Protein AF-A0AAW7B2H6-F1 (afdb_monomer_lite)

Foldseek 3Di:
DPPVVVVVPDDDQDPVNVVVVVCVPDDPVVNVVVVVVCVVVPPPPVVPCPPPLQDDPDQCDDQQAGDPSLLVLVVVLCVVVVDDCLNVCVQLVHHSPDCQVVCSSPPRHRHDPSSSVSSSVVCNVSSND

Sequence (129 aa):
MEASYAAGLKKRRTPLHELKNAWSKASEVERRQFIEWAYREKLPITATVLPEHLALPGPVASNRCLADWAIERIRIIQQRRSLSHSDLMDELGFPRKDVSIRYAMHSGYQLRPRLIAALTKW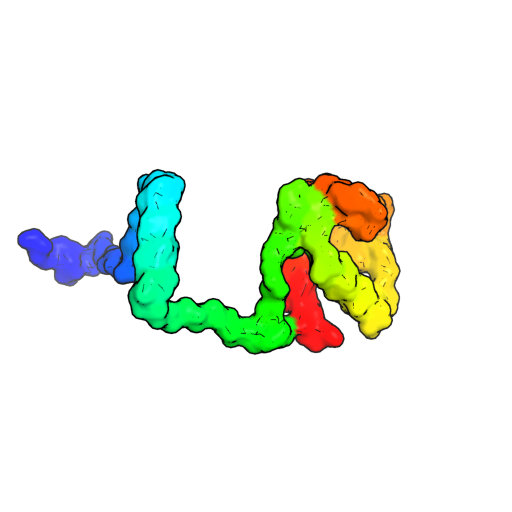LAENSGV

Organism: NCBI:txid1218315

Secondary structure (DSSP, 8-state):
--TTTTTS-SPPPPHHHHHHHHHHHS-HHHHHHHHHHHHHTT---------TTT--SS-SEETTEEPHHHHHHHHHHHHHTT--HHHHHHHTTS-TT--HHHHHHHH-----HHHHHHHHHHHHHTTT-

pLDDT: mean 73.23, std 13.8, range [38.16, 89.56]

Structure (mmCIF, N/CA/C/O backbone):
data_AF-A0AAW7B2H6-F1
#
_entry.id   AF-A0AAW7B2H6-F1
#
loop_
_atom_site.group_PDB
_atom_site.id
_atom_site.type_symbol
_atom_site.label_atom_id
_atom_site.label_alt_id
_atom_site.label_comp_id
_atom_site.label_asym_id
_atom_site.label_entity_id
_atom_site.label_seq_id
_atom_site.pdbx_PDB_ins_code
_atom_site.Cartn_x
_atom_site.Cartn_y
_atom_site.Cartn_z
_atom_site.occupancy
_atom_site.B_iso_or_equiv
_atom_site.auth_seq_id
_atom_site.auth_comp_id
_atom_site.auth_asym_id
_atom_site.auth_atom_id
_atom_site.pdbx_PDB_model_num
ATOM 1 N N . MET A 1 1 ? -36.772 11.615 -26.095 1.00 48.47 1 MET A N 1
ATOM 2 C CA . MET A 1 1 ? -35.759 10.573 -25.800 1.00 48.47 1 MET A CA 1
ATOM 3 C C . MET A 1 1 ? -36.100 9.882 -24.468 1.00 48.47 1 MET A C 1
ATOM 5 O O . MET A 1 1 ? -35.236 9.723 -23.619 1.00 48.47 1 MET A O 1
ATOM 9 N N . GLU A 1 2 ? -37.370 9.495 -24.264 1.00 45.56 2 GLU A N 1
ATOM 10 C CA . GLU A 1 2 ? -37.886 9.119 -22.928 1.00 45.56 2 GLU A CA 1
ATOM 11 C C . GLU A 1 2 ? -38.417 7.675 -22.829 1.00 45.56 2 GLU A C 1
ATOM 13 O O . GLU A 1 2 ? -38.493 7.123 -21.736 1.00 45.56 2 GLU A O 1
ATOM 18 N N . ALA A 1 3 ? -38.687 6.996 -23.950 1.00 53.09 3 ALA A N 1
ATOM 19 C CA . ALA A 1 3 ? -39.296 5.659 -23.939 1.00 53.09 3 ALA A CA 1
ATOM 20 C C . ALA A 1 3 ? -38.347 4.520 -23.498 1.00 53.09 3 ALA A C 1
ATOM 22 O O . ALA A 1 3 ? -38.793 3.477 -23.033 1.00 53.09 3 ALA A O 1
ATOM 23 N N . SER A 1 4 ? -37.025 4.702 -23.597 1.00 51.53 4 SER A N 1
ATOM 24 C CA . SER A 1 4 ? -36.040 3.638 -23.332 1.00 51.53 4 SER A CA 1
ATOM 25 C C . SER A 1 4 ? -35.626 3.483 -21.862 1.00 51.53 4 SER A C 1
ATOM 27 O O . SER A 1 4 ? -34.932 2.523 -21.532 1.00 51.53 4 SER A O 1
ATOM 29 N N . TYR A 1 5 ? -36.028 4.403 -20.978 1.00 48.53 5 TYR A N 1
ATOM 30 C CA . TYR A 1 5 ? -35.743 4.311 -19.537 1.00 48.53 5 TYR A CA 1
ATOM 31 C C . TYR A 1 5 ? -36.863 3.623 -18.749 1.00 48.53 5 TYR A C 1
ATOM 33 O O . TYR A 1 5 ? -36.573 2.972 -17.749 1.00 48.53 5 TYR A O 1
ATOM 41 N N . ALA A 1 6 ? -38.113 3.707 -19.216 1.00 48.94 6 ALA A N 1
ATOM 42 C CA . ALA A 1 6 ? -39.261 3.072 -18.565 1.00 48.94 6 ALA A CA 1
ATOM 43 C C . ALA A 1 6 ? -39.259 1.533 -18.691 1.00 48.94 6 ALA A C 1
ATOM 45 O O . ALA A 1 6 ? -39.859 0.850 -17.871 1.00 48.94 6 ALA A O 1
ATOM 46 N N . ALA A 1 7 ? -38.540 0.979 -19.675 1.00 58.00 7 ALA A N 1
ATOM 47 C CA . ALA A 1 7 ? -38.494 -0.460 -19.953 1.00 58.00 7 ALA A CA 1
ATOM 48 C C . ALA A 1 7 ? -37.395 -1.238 -19.189 1.00 58.00 7 ALA A C 1
ATOM 50 O O . ALA A 1 7 ? -37.185 -2.415 -19.462 1.00 58.00 7 ALA A O 1
ATOM 51 N N . GLY A 1 8 ? -36.630 -0.604 -18.287 1.00 53.47 8 GLY A N 1
ATOM 52 C CA . GLY A 1 8 ? -35.602 -1.287 -17.475 1.00 53.47 8 GLY A CA 1
ATOM 53 C C . GLY A 1 8 ? -34.375 -1.823 -18.237 1.00 53.47 8 GLY A C 1
ATOM 54 O O . GLY A 1 8 ? -33.487 -2.420 -17.635 1.00 53.47 8 GLY A O 1
ATOM 55 N N . LEU A 1 9 ? -34.273 -1.576 -19.547 1.00 57.53 9 LEU A N 1
ATOM 56 C CA . LEU A 1 9 ? -33.242 -2.152 -20.425 1.00 57.53 9 LEU A CA 1
ATOM 57 C C . LEU A 1 9 ? -31.842 -1.526 -20.273 1.00 57.53 9 LEU A C 1
ATOM 59 O O . LEU A 1 9 ? -30.878 -2.036 -20.842 1.00 57.53 9 LEU A O 1
ATOM 63 N N . LYS A 1 10 ? -31.695 -0.420 -19.531 1.00 53.00 10 LYS A N 1
ATOM 64 C CA . LYS A 1 10 ? -30.399 0.244 -19.302 1.00 53.00 10 LYS A CA 1
ATOM 65 C C . LYS A 1 10 ? -30.303 0.770 -17.871 1.00 53.00 10 LYS A C 1
ATOM 67 O O . LYS A 1 10 ? -31.104 1.609 -17.462 1.00 53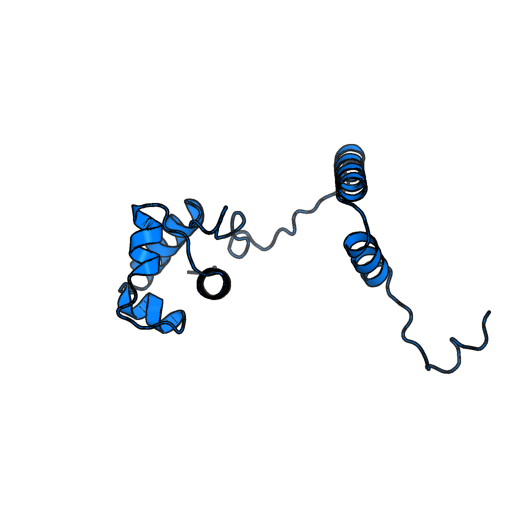.00 10 LYS A O 1
ATOM 72 N N . LYS A 1 11 ? -29.283 0.334 -17.119 1.00 60.47 11 LYS A N 1
ATOM 73 C CA . LYS A 1 11 ? -28.922 0.970 -15.839 1.00 60.47 11 LYS A CA 1
ATOM 74 C C . LYS A 1 11 ? -28.523 2.419 -16.117 1.00 60.47 11 LYS A C 1
ATOM 76 O O . LYS A 1 11 ? -27.590 2.657 -16.886 1.00 60.47 11 LYS A O 1
ATOM 81 N N . ARG A 1 12 ? -29.219 3.381 -15.498 1.00 63.56 12 ARG A N 1
ATOM 82 C CA . ARG A 1 12 ? -28.808 4.791 -15.529 1.00 63.56 12 ARG A CA 1
ATOM 83 C C . ARG A 1 12 ? -27.388 4.877 -14.977 1.00 63.56 12 ARG A C 1
ATOM 85 O O . ARG A 1 12 ? -27.122 4.399 -13.873 1.00 63.56 12 ARG A O 1
ATOM 92 N N . ARG A 1 13 ? -26.469 5.432 -15.766 1.00 71.50 13 ARG A N 1
ATOM 93 C CA . ARG A 1 13 ? -25.100 5.649 -15.306 1.00 71.50 13 ARG A CA 1
ATOM 94 C C . ARG A 1 13 ? -25.147 6.654 -14.168 1.00 71.50 13 ARG A C 1
ATOM 96 O O . ARG A 1 13 ? -25.794 7.692 -14.269 1.00 71.50 13 ARG A O 1
ATOM 103 N N . THR A 1 14 ? -24.519 6.293 -13.059 1.00 84.25 14 THR A N 1
ATOM 104 C CA . THR A 1 14 ? -24.446 7.180 -11.904 1.00 84.25 14 THR A CA 1
ATOM 105 C C . THR A 1 14 ? -23.481 8.329 -12.210 1.00 84.25 14 THR A C 1
ATOM 107 O O . THR A 1 14 ? -22.549 8.139 -12.997 1.00 84.25 14 THR A O 1
ATOM 110 N N . PRO A 1 15 ? -23.627 9.497 -11.562 1.00 78.06 15 PRO A N 1
ATOM 111 C CA . PRO A 1 15 ? -22.668 10.594 -11.707 1.00 78.06 15 PRO A CA 1
ATOM 112 C C . PRO A 1 15 ? -21.217 10.162 -11.439 1.00 78.06 15 PRO A C 1
ATOM 114 O O . PRO A 1 15 ? -20.302 10.557 -12.153 1.00 78.06 15 PRO A O 1
ATOM 117 N N . LEU A 1 16 ? -21.008 9.256 -10.475 1.00 73.00 16 LEU A N 1
ATOM 118 C CA . LEU A 1 16 ? -19.697 8.667 -10.192 1.00 73.00 16 LEU A CA 1
ATOM 119 C C . LEU A 1 16 ? -19.156 7.827 -11.358 1.00 73.00 16 LEU A C 1
ATOM 121 O O . LEU A 1 16 ? -17.958 7.845 -11.634 1.00 73.00 16 LEU A O 1
ATOM 125 N N . HIS A 1 17 ? -20.020 7.062 -12.028 1.00 80.06 17 HIS A N 1
ATOM 126 C CA . HIS A 1 17 ? -19.624 6.293 -13.204 1.00 80.06 17 HIS A CA 1
ATOM 127 C C . HIS A 1 17 ? -19.186 7.225 -14.338 1.00 80.06 17 HIS A C 1
ATOM 129 O O . HIS A 1 17 ? -18.166 6.970 -14.974 1.00 80.06 17 HIS A O 1
ATOM 135 N N . GLU A 1 18 ? -19.919 8.316 -14.559 1.00 88.00 18 GLU A N 1
ATOM 136 C CA . GLU A 1 18 ? -19.556 9.305 -15.573 1.00 88.00 18 GLU A CA 1
ATOM 137 C C . GLU A 1 18 ? -18.251 10.025 -15.233 1.00 88.00 18 GLU A C 1
ATOM 139 O O . GLU A 1 18 ? -17.400 10.155 -16.108 1.00 88.00 18 GLU A O 1
ATOM 144 N N . LEU A 1 19 ? -18.019 10.382 -13.965 1.00 82.69 19 LEU A N 1
ATOM 145 C CA . LEU A 1 19 ? -16.753 10.984 -13.540 1.00 82.69 19 LEU A CA 1
ATOM 146 C C . LEU A 1 19 ? -15.565 10.040 -13.780 1.00 82.69 19 LEU A C 1
ATOM 148 O O . LEU A 1 19 ? -14.551 10.456 -14.332 1.00 82.69 19 LEU A O 1
ATOM 152 N N . LYS A 1 20 ? -15.696 8.751 -13.433 1.00 82.25 20 LYS A N 1
ATOM 153 C CA . LYS A 1 20 ? -14.651 7.739 -13.686 1.00 82.25 20 LYS A CA 1
ATOM 154 C C . LYS A 1 20 ? -14.373 7.568 -15.181 1.00 82.25 20 LYS A C 1
ATOM 156 O O . LYS A 1 20 ? -13.217 7.498 -15.596 1.00 82.25 20 LYS A O 1
ATOM 161 N N . ASN A 1 21 ? -15.429 7.515 -15.987 1.00 84.38 21 ASN A N 1
ATOM 162 C CA . ASN A 1 21 ? -15.336 7.395 -17.437 1.00 84.38 21 ASN A CA 1
ATOM 163 C C . ASN A 1 21 ? -14.677 8.639 -18.062 1.00 84.38 21 ASN A C 1
ATOM 165 O O . ASN A 1 21 ? -13.724 8.500 -18.827 1.00 84.38 21 ASN A O 1
ATOM 169 N N . ALA A 1 22 ? -15.113 9.843 -17.687 1.00 89.56 22 ALA A N 1
ATOM 170 C CA . ALA A 1 22 ? -14.530 11.104 -18.141 1.00 89.56 22 ALA A CA 1
ATOM 171 C C . ALA A 1 22 ? -13.056 11.226 -17.730 1.00 89.56 22 ALA A C 1
ATOM 173 O O . ALA A 1 22 ? -12.209 11.516 -18.570 1.00 89.56 22 ALA A O 1
ATOM 174 N N . TRP A 1 23 ? -12.724 10.886 -16.481 1.00 88.94 23 TRP A N 1
ATOM 175 C CA . TRP A 1 23 ? -11.346 10.876 -15.991 1.00 88.94 23 TRP A CA 1
ATOM 176 C C . TRP A 1 23 ? -10.450 9.944 -16.806 1.00 88.94 23 TRP A C 1
ATOM 178 O O . TRP A 1 23 ? -9.340 10.319 -17.182 1.00 88.94 23 TRP A O 1
ATOM 188 N N . SER A 1 24 ? -10.934 8.739 -17.131 1.00 85.81 24 SER A N 1
ATOM 189 C CA . SER A 1 24 ? -10.174 7.769 -17.930 1.00 85.81 24 SER A CA 1
ATOM 190 C C . SER A 1 24 ? -9.875 8.260 -19.350 1.00 85.81 24 SER A C 1
ATOM 192 O O . SER A 1 24 ? -8.817 7.939 -19.884 1.00 85.81 24 SER A O 1
ATOM 194 N N . LYS A 1 25 ? -10.767 9.079 -19.922 1.00 86.94 25 LYS A N 1
ATOM 195 C CA . LYS A 1 25 ? -10.649 9.631 -21.278 1.00 86.94 25 LYS A CA 1
ATOM 196 C C . LYS A 1 25 ? -9.888 10.953 -21.345 1.00 86.94 25 LYS A C 1
ATOM 198 O O . LYS A 1 25 ? -9.387 11.287 -22.411 1.00 86.94 25 LYS A O 1
ATOM 203 N N . ALA A 1 26 ? -9.814 11.685 -20.238 1.00 89.25 26 ALA A N 1
ATOM 204 C CA . ALA A 1 26 ? -9.109 12.956 -20.163 1.00 89.25 26 ALA A CA 1
ATOM 205 C C . ALA A 1 26 ? -7.598 12.783 -20.381 1.00 89.25 26 ALA A C 1
ATOM 207 O O . ALA A 1 26 ? -6.979 11.840 -19.870 1.00 89.25 26 ALA A O 1
ATOM 208 N N . SER A 1 27 ? -7.010 13.730 -21.105 1.00 83.50 27 SER A N 1
ATOM 209 C CA . SER A 1 27 ? -5.568 13.890 -21.265 1.00 83.50 27 SER A CA 1
ATOM 210 C C . SER A 1 27 ? -4.896 14.296 -19.950 1.00 83.50 27 SER A C 1
ATOM 212 O O . SER A 1 27 ? -5.534 14.712 -18.980 1.00 83.50 27 SER A O 1
ATOM 214 N N . GLU A 1 28 ? -3.569 14.192 -19.903 1.00 70.12 28 GLU A N 1
ATOM 215 C CA . GLU A 1 28 ? -2.800 14.583 -18.720 1.00 70.12 28 GLU A CA 1
ATOM 216 C C . GLU A 1 28 ? -2.972 16.071 -18.372 1.00 70.12 28 GLU A C 1
ATOM 218 O O . GLU A 1 28 ? -3.080 16.418 -17.197 1.00 70.12 28 GLU A O 1
ATOM 223 N N . VAL A 1 29 ? -3.067 16.938 -19.384 1.00 81.19 29 VAL A N 1
ATOM 224 C CA . VAL A 1 29 ? -3.284 18.381 -19.205 1.00 81.19 29 VAL A CA 1
ATOM 225 C C . VAL A 1 29 ? -4.648 18.650 -18.568 1.00 81.19 29 VAL A C 1
ATOM 227 O O . VAL A 1 29 ? -4.725 19.361 -17.569 1.00 81.19 29 VAL A O 1
ATOM 230 N N . GLU A 1 30 ? -5.708 18.023 -19.078 1.00 78.25 30 GLU A N 1
ATOM 231 C CA . GLU A 1 30 ? -7.074 18.189 -18.558 1.00 78.25 30 GLU A CA 1
ATOM 232 C C . GLU A 1 30 ? -7.209 17.665 -17.121 1.00 78.25 30 GLU A C 1
ATOM 234 O O . GLU A 1 30 ? -7.858 18.287 -16.280 1.00 78.25 30 GLU A O 1
ATOM 239 N N . ARG A 1 31 ? -6.541 16.549 -16.797 1.00 85.50 31 ARG A N 1
ATOM 240 C CA . ARG A 1 31 ? -6.501 16.026 -15.422 1.00 85.50 31 ARG A CA 1
ATOM 241 C C . ARG A 1 31 ? -5.806 16.992 -14.465 1.00 85.50 31 ARG A C 1
ATOM 243 O O . ARG A 1 31 ? -6.302 17.197 -13.359 1.00 85.50 31 ARG A O 1
ATOM 250 N N . ARG A 1 32 ? -4.684 17.598 -14.873 1.00 75.56 32 ARG A N 1
ATOM 251 C CA . ARG A 1 32 ? -3.967 18.593 -14.053 1.00 75.56 32 ARG A CA 1
ATOM 252 C C . ARG A 1 32 ? -4.816 19.840 -13.816 1.00 75.56 32 ARG A C 1
ATOM 254 O O . ARG A 1 32 ? -4.925 20.272 -12.675 1.00 75.56 32 ARG A O 1
ATOM 261 N N . GLN A 1 33 ? -5.468 20.354 -14.857 1.00 81.31 33 GLN A N 1
ATOM 262 C CA . GLN A 1 33 ? -6.377 21.499 -14.746 1.00 81.31 33 GLN A CA 1
ATOM 263 C C . GLN A 1 33 ? -7.540 21.217 -13.787 1.00 81.31 33 GLN A C 1
ATOM 265 O O . GLN A 1 33 ? -7.892 22.068 -12.972 1.00 81.31 33 GLN A O 1
ATOM 270 N N . PHE A 1 34 ? -8.109 20.009 -13.835 1.00 84.50 34 PHE A N 1
ATOM 271 C CA . PHE A 1 34 ? -9.170 19.604 -12.914 1.00 84.50 34 PHE A CA 1
ATOM 272 C C . PHE A 1 34 ? -8.690 19.550 -11.456 1.00 84.50 34 PHE A C 1
ATOM 274 O O . PHE A 1 34 ? -9.391 20.010 -10.556 1.00 84.50 34 PHE A O 1
ATOM 281 N N . ILE A 1 35 ? -7.488 19.014 -11.214 1.00 83.88 35 ILE A N 1
ATOM 282 C CA . ILE A 1 35 ? -6.885 18.962 -9.874 1.00 83.88 35 ILE A CA 1
ATOM 283 C C . ILE A 1 35 ? -6.611 20.377 -9.349 1.00 83.88 35 ILE A C 1
ATOM 285 O O . ILE A 1 35 ? -6.959 20.683 -8.211 1.00 83.88 35 ILE A O 1
ATOM 289 N N . GLU A 1 36 ? -6.026 21.249 -10.170 1.00 77.44 36 GLU A N 1
ATOM 290 C CA . GLU A 1 36 ? -5.738 22.640 -9.806 1.00 77.44 36 GLU A CA 1
ATOM 291 C C . GLU A 1 36 ? -7.016 23.410 -9.449 1.00 77.44 36 GLU A C 1
ATOM 293 O O . GLU A 1 36 ? -7.075 24.081 -8.415 1.00 77.44 36 GLU A O 1
ATOM 298 N N . TRP A 1 37 ? -8.070 23.251 -10.254 1.00 89.31 37 TRP A N 1
ATOM 299 C CA . TRP A 1 37 ? -9.392 23.789 -9.947 1.00 89.31 37 TRP A CA 1
ATOM 300 C C . TRP A 1 37 ? -9.919 23.267 -8.603 1.00 89.31 37 TRP A C 1
ATOM 302 O O . TRP A 1 37 ? -10.322 24.067 -7.763 1.00 89.31 37 TRP A O 1
ATOM 312 N N . ALA A 1 38 ? -9.853 21.955 -8.353 1.00 82.75 38 ALA A N 1
ATOM 313 C CA . ALA A 1 38 ? -10.343 21.356 -7.110 1.00 82.75 38 ALA A CA 1
ATOM 314 C C . ALA A 1 38 ? -9.626 21.899 -5.858 1.00 82.75 38 ALA A C 1
ATOM 316 O O . ALA A 1 38 ? -10.275 22.146 -4.838 1.00 82.75 38 ALA A O 1
ATOM 317 N N . TYR A 1 39 ? -8.309 22.128 -5.941 1.00 73.06 39 TYR A N 1
ATOM 318 C CA . TYR A 1 39 ? -7.537 22.772 -4.872 1.00 73.06 39 TYR A CA 1
ATOM 319 C C . TYR A 1 39 ? -7.932 24.237 -4.671 1.00 73.06 39 TYR A C 1
ATOM 321 O O . TYR A 1 39 ? -8.078 24.684 -3.531 1.00 73.06 39 TYR A O 1
ATOM 329 N N . ARG A 1 40 ? -8.129 24.986 -5.763 1.00 79.00 40 ARG A N 1
ATOM 330 C CA . ARG A 1 40 ? -8.526 26.400 -5.710 1.00 79.00 40 ARG A CA 1
ATOM 331 C C . ARG A 1 40 ? -9.907 26.591 -5.094 1.00 79.00 40 ARG A C 1
ATOM 333 O O . ARG A 1 40 ? -10.079 27.479 -4.265 1.00 79.00 40 ARG A O 1
ATOM 340 N N . GLU A 1 41 ? -10.862 25.740 -5.455 1.00 79.75 41 GLU A N 1
ATOM 341 C CA . GLU A 1 41 ? -12.226 25.773 -4.914 1.00 79.75 41 GLU A CA 1
ATOM 342 C C . GLU A 1 41 ? -12.300 25.327 -3.450 1.00 79.75 41 GLU A C 1
ATOM 344 O O . GLU A 1 41 ? -13.383 25.319 -2.867 1.00 79.75 41 GLU A O 1
ATOM 349 N N . LYS A 1 42 ? -11.161 24.940 -2.846 1.00 71.62 42 LYS A N 1
ATOM 350 C CA . LYS A 1 42 ? -11.090 24.359 -1.501 1.00 71.62 42 LYS A CA 1
ATOM 351 C C . LYS A 1 42 ? -12.187 23.323 -1.313 1.00 71.62 42 LYS A C 1
ATOM 353 O O . LYS A 1 42 ? -12.823 23.278 -0.255 1.00 71.62 42 LYS A O 1
ATOM 358 N N . LEU A 1 43 ? -12.428 22.511 -2.354 1.00 68.06 43 LEU A N 1
ATOM 359 C CA . LEU A 1 43 ? -13.317 21.378 -2.195 1.00 68.06 43 LEU A CA 1
ATOM 360 C C . LEU A 1 43 ? -12.811 20.643 -0.961 1.00 68.06 43 LEU A C 1
ATOM 362 O O . LEU A 1 43 ? -11.589 20.501 -0.822 1.00 68.06 43 LEU A O 1
ATOM 366 N N . PRO A 1 44 ? -13.698 20.230 -0.043 1.00 54.50 44 PRO A N 1
ATOM 367 C CA . PRO A 1 44 ? -13.302 19.315 0.996 1.00 54.50 44 PRO A CA 1
ATOM 368 C C . PRO A 1 44 ? -12.894 18.041 0.264 1.00 54.50 44 PRO A C 1
ATOM 370 O O . PRO A 1 44 ? -13.681 17.122 0.051 1.00 54.50 44 PRO A O 1
ATOM 373 N N . ILE A 1 45 ? -11.628 17.991 -0.143 1.00 52.97 45 ILE A N 1
ATOM 374 C CA . ILE A 1 45 ? -10.878 16.772 -0.277 1.00 52.97 45 ILE A CA 1
ATOM 375 C C . ILE A 1 45 ? -10.790 16.338 1.175 1.00 52.97 45 ILE A C 1
ATOM 377 O O . ILE A 1 45 ? -9.799 16.556 1.868 1.00 52.97 45 ILE A O 1
ATOM 381 N N . THR A 1 46 ? -11.884 15.763 1.672 1.00 47.72 46 THR A N 1
ATOM 382 C CA . THR A 1 46 ? -11.795 14.739 2.682 1.00 47.72 46 THR A CA 1
ATOM 383 C C . THR A 1 46 ? -10.955 13.689 1.979 1.00 47.72 46 THR A C 1
ATOM 385 O O . THR A 1 46 ? -11.479 12.806 1.304 1.00 47.72 46 THR A O 1
ATOM 388 N N . ALA A 1 47 ? -9.625 13.862 2.028 1.00 45.84 47 ALA A N 1
ATOM 389 C CA . ALA A 1 47 ? -8.697 12.759 1.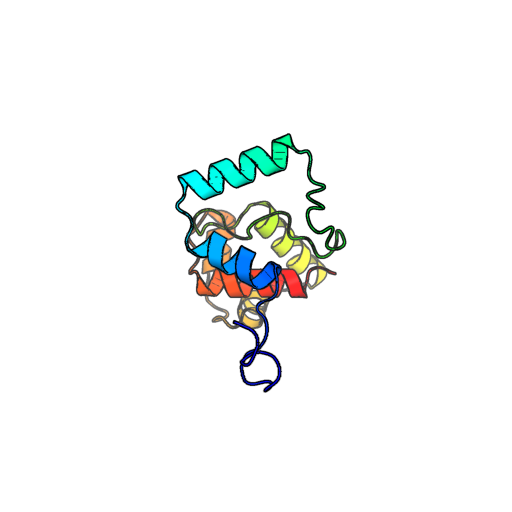961 1.00 45.84 47 ALA A CA 1
ATOM 390 C C . ALA A 1 47 ? -9.375 11.748 2.848 1.00 45.84 47 ALA A C 1
ATOM 392 O O . ALA A 1 47 ? -9.618 12.076 4.010 1.00 45.84 47 ALA A O 1
ATOM 393 N N . THR A 1 48 ? -9.898 10.685 2.232 1.00 42.38 48 THR A N 1
ATOM 394 C CA . THR A 1 48 ? -10.733 9.708 2.911 1.00 42.38 48 THR A CA 1
ATOM 395 C C . THR A 1 48 ? -10.002 9.449 4.204 1.00 42.38 48 THR A C 1
ATOM 397 O O . THR A 1 48 ? -8.889 8.921 4.154 1.00 42.38 48 THR A O 1
ATOM 400 N N . VAL A 1 49 ? -10.540 9.939 5.325 1.00 43.22 49 VAL A N 1
ATOM 401 C CA . VAL A 1 49 ? -9.982 9.639 6.633 1.00 43.22 49 VAL A CA 1
ATOM 402 C C . VAL A 1 49 ? -10.444 8.213 6.832 1.00 43.22 49 VAL A C 1
ATOM 404 O O . VAL A 1 49 ? -11.421 7.916 7.509 1.00 43.22 49 VAL A O 1
ATOM 407 N N . LEU A 1 50 ? -9.798 7.322 6.080 1.00 38.16 50 LEU A N 1
ATOM 408 C CA . LEU A 1 50 ? -9.640 5.961 6.478 1.00 38.16 50 LEU A CA 1
ATOM 409 C C . LEU A 1 50 ? -9.041 6.113 7.874 1.00 38.16 50 LEU A C 1
ATOM 411 O O . LEU A 1 50 ? -8.101 6.904 8.026 1.00 38.16 50 LEU A O 1
ATOM 415 N N . PRO A 1 51 ? -9.640 5.477 8.885 1.00 38.38 51 PRO A N 1
ATOM 416 C CA . PRO A 1 51 ? -9.149 5.565 10.249 1.00 38.38 51 PRO A CA 1
ATOM 417 C C . PRO A 1 51 ? -7.617 5.499 10.256 1.00 38.38 51 PRO A C 1
ATOM 419 O O . PRO A 1 51 ? -7.069 4.738 9.465 1.00 38.38 51 PRO A O 1
ATOM 422 N N . GLU A 1 52 ? -6.913 6.281 11.080 1.00 44.62 52 GLU A N 1
ATOM 423 C CA . GLU A 1 52 ? -5.431 6.366 11.066 1.00 44.62 52 GLU A CA 1
ATOM 424 C C . GLU A 1 52 ? -4.725 4.994 11.065 1.00 44.62 52 GLU A C 1
ATOM 426 O O . GLU A 1 52 ? -3.604 4.864 10.585 1.00 44.62 52 GLU A O 1
ATOM 431 N N . HIS A 1 53 ? -5.407 3.948 11.535 1.00 44.69 53 HIS A N 1
ATOM 432 C CA . HIS A 1 53 ? -4.960 2.556 11.518 1.00 44.69 53 HIS A CA 1
ATOM 433 C C . HIS A 1 53 ? -5.184 1.797 10.192 1.00 44.69 53 HIS A C 1
ATOM 435 O O . HIS A 1 53 ? -4.891 0.611 10.123 1.00 44.69 53 HIS A O 1
ATOM 441 N N . LEU A 1 54 ? -5.740 2.416 9.153 1.00 41.62 54 LEU A N 1
ATOM 442 C CA . LEU A 1 54 ? -6.043 1.824 7.841 1.00 41.62 54 LEU A CA 1
ATOM 443 C C . LEU A 1 54 ? -5.422 2.625 6.689 1.00 41.62 54 LEU A C 1
ATOM 445 O O . LEU A 1 54 ? -5.188 2.068 5.615 1.00 41.62 54 LEU A O 1
ATOM 449 N N . ALA A 1 55 ? -5.156 3.921 6.879 1.00 48.03 55 ALA A N 1
ATOM 450 C CA . ALA A 1 55 ? -4.547 4.760 5.854 1.00 48.03 55 ALA A CA 1
ATOM 451 C C . ALA A 1 55 ? -3.049 4.445 5.728 1.00 48.03 55 ALA A C 1
ATOM 453 O O . ALA A 1 55 ? -2.234 4.872 6.542 1.00 48.03 55 ALA A O 1
ATOM 454 N N . LEU A 1 56 ? -2.670 3.707 4.681 1.00 56.88 56 LEU A N 1
ATOM 455 C CA . LEU A 1 56 ? -1.270 3.646 4.271 1.00 56.88 56 LEU A CA 1
ATOM 456 C C . LEU A 1 56 ? -0.796 5.090 3.960 1.00 56.88 56 LEU A C 1
ATOM 458 O O . LEU A 1 56 ? -1.475 5.770 3.188 1.00 56.88 56 LEU A O 1
ATOM 462 N N . PRO A 1 57 ? 0.341 5.562 4.516 1.00 53.66 57 PRO A N 1
ATOM 463 C CA . PRO A 1 57 ? 0.878 6.925 4.359 1.00 53.66 57 PRO A CA 1
ATOM 464 C C . PRO A 1 57 ? 1.080 7.411 2.915 1.00 53.66 57 PRO A C 1
ATOM 466 O O . PRO A 1 57 ? 1.374 8.581 2.685 1.00 53.66 57 PRO A O 1
ATOM 469 N N . GLY A 1 58 ? 0.977 6.516 1.935 1.00 61.22 58 GLY A N 1
ATOM 470 C CA . GLY A 1 58 ? 1.166 6.793 0.522 1.00 61.22 58 GLY A CA 1
ATOM 471 C C . GLY A 1 58 ? 1.261 5.495 -0.283 1.00 61.22 58 GLY A C 1
ATOM 472 O O . GLY A 1 58 ? 0.901 4.425 0.215 1.00 61.22 58 GLY A O 1
ATOM 473 N N . PRO A 1 59 ? 1.746 5.541 -1.533 1.00 62.66 59 PRO A N 1
ATOM 474 C CA . PRO A 1 59 ? 2.049 4.330 -2.287 1.00 62.66 59 PRO A CA 1
ATOM 475 C C . PRO A 1 59 ? 3.143 3.507 -1.581 1.00 62.66 59 PRO A C 1
ATOM 477 O O . PRO A 1 59 ? 4.164 4.045 -1.155 1.00 62.66 59 PRO A O 1
ATOM 480 N N . VAL A 1 60 ? 2.928 2.189 -1.467 1.00 63.53 60 VAL A N 1
ATOM 481 C CA . VAL A 1 60 ? 3.863 1.225 -0.833 1.00 63.53 60 VAL A CA 1
ATOM 482 C C . VAL A 1 60 ? 5.200 1.165 -1.568 1.00 63.53 60 VAL A C 1
ATOM 484 O O . VAL A 1 60 ? 6.236 0.884 -0.970 1.00 63.53 60 VAL A O 1
ATOM 487 N N . ALA A 1 61 ? 5.182 1.451 -2.867 1.00 69.88 61 ALA A N 1
ATOM 488 C CA . ALA A 1 61 ? 6.376 1.543 -3.679 1.00 69.88 61 ALA A CA 1
ATOM 489 C C . ALA A 1 61 ? 6.348 2.799 -4.553 1.00 69.88 61 ALA A C 1
ATOM 491 O O . ALA A 1 61 ? 5.362 3.058 -5.246 1.00 69.88 61 ALA A O 1
ATOM 492 N N . SER A 1 62 ? 7.468 3.514 -4.576 1.00 61.78 62 SER A N 1
ATOM 493 C CA . SER A 1 62 ? 7.745 4.621 -5.492 1.00 61.78 62 SER A CA 1
ATOM 494 C C . SER A 1 62 ? 8.794 4.148 -6.496 1.00 61.78 62 SER A C 1
ATOM 496 O O . SER A 1 62 ? 9.831 3.623 -6.105 1.00 61.78 62 SER A O 1
ATOM 498 N N . ASN A 1 63 ? 8.528 4.260 -7.802 1.00 59.84 63 ASN A N 1
ATOM 499 C CA . ASN A 1 63 ? 9.421 3.752 -8.862 1.00 59.84 63 ASN A CA 1
ATOM 500 C C . ASN A 1 63 ? 9.824 2.268 -8.711 1.00 59.84 63 ASN A C 1
ATOM 502 O O . ASN A 1 63 ? 10.942 1.880 -9.040 1.00 59.84 63 ASN A O 1
ATOM 506 N N . ARG A 1 64 ? 8.893 1.419 -8.245 1.00 64.25 64 ARG A N 1
ATOM 507 C CA . ARG A 1 64 ? 9.101 -0.015 -7.934 1.00 64.25 64 ARG A CA 1
ATOM 508 C C . ARG A 1 64 ? 10.039 -0.290 -6.755 1.00 64.25 64 ARG A C 1
ATOM 510 O O . ARG A 1 64 ? 10.222 -1.451 -6.407 1.00 64.25 64 ARG A O 1
ATOM 517 N N . CYS A 1 65 ? 10.581 0.734 -6.118 1.00 71.94 65 CYS A N 1
ATOM 518 C CA . CYS A 1 65 ? 11.340 0.620 -4.883 1.00 71.94 65 CYS A CA 1
ATOM 519 C C . CYS A 1 65 ? 10.380 0.764 -3.702 1.00 71.94 65 CYS A C 1
ATOM 521 O O . CYS A 1 65 ? 9.429 1.543 -3.768 1.00 71.94 65 CYS A O 1
ATOM 523 N N . LEU A 1 66 ? 10.610 0.002 -2.635 1.00 74.12 66 LEU A N 1
ATOM 524 C CA . LEU A 1 66 ? 9.844 0.133 -1.398 1.00 74.12 66 LEU A CA 1
ATOM 525 C C . LEU A 1 66 ? 9.978 1.557 -0.846 1.00 74.12 66 LEU A C 1
ATOM 527 O O . LEU A 1 66 ? 11.080 2.093 -0.795 1.00 74.12 66 LEU A O 1
ATOM 531 N N . ALA A 1 67 ? 8.860 2.164 -0.453 1.00 74.81 67 ALA A N 1
ATOM 532 C CA . ALA A 1 67 ? 8.883 3.447 0.235 1.00 74.81 67 ALA A CA 1
ATOM 533 C C . ALA A 1 67 ? 9.396 3.270 1.675 1.00 74.81 67 ALA A C 1
ATOM 535 O O . ALA A 1 67 ? 9.094 2.262 2.318 1.00 74.81 67 ALA A O 1
ATOM 536 N N . ASP A 1 68 ? 10.107 4.265 2.209 1.00 71.81 68 ASP A N 1
ATOM 537 C CA . ASP A 1 68 ? 10.725 4.180 3.542 1.00 71.81 68 ASP A CA 1
ATOM 538 C C . ASP A 1 68 ? 9.702 3.915 4.657 1.00 71.81 68 ASP A C 1
ATOM 540 O O . ASP A 1 68 ? 9.935 3.098 5.548 1.00 71.81 68 ASP A O 1
ATOM 544 N N . TRP A 1 69 ? 8.511 4.519 4.560 1.00 72.81 69 TRP A N 1
ATOM 545 C CA . TRP A 1 69 ? 7.420 4.270 5.507 1.00 72.81 69 TRP A CA 1
ATOM 546 C C . TRP A 1 69 ? 6.952 2.804 5.479 1.00 72.81 69 TRP A C 1
ATOM 548 O O . TRP A 1 69 ? 6.599 2.241 6.516 1.00 72.81 69 TRP A O 1
ATOM 558 N N . ALA A 1 70 ? 6.959 2.167 4.302 1.00 77.31 70 ALA A N 1
ATOM 559 C CA . ALA A 1 70 ? 6.532 0.782 4.139 1.00 77.31 70 ALA A CA 1
ATOM 560 C C . ALA A 1 70 ? 7.586 -0.177 4.700 1.00 77.31 70 ALA A C 1
ATOM 562 O O . ALA A 1 70 ? 7.225 -1.163 5.338 1.00 77.31 70 ALA A O 1
ATOM 563 N N . ILE A 1 71 ? 8.876 0.139 4.535 1.00 81.38 71 ILE A N 1
ATOM 564 C CA . ILE A 1 71 ? 9.984 -0.602 5.157 1.00 81.38 71 ILE A CA 1
ATOM 565 C C . ILE A 1 71 ? 9.832 -0.593 6.680 1.00 81.38 71 ILE A C 1
ATOM 567 O O . ILE A 1 71 ? 9.909 -1.648 7.312 1.00 81.38 71 ILE A O 1
ATOM 571 N N . GLU A 1 72 ? 9.571 0.576 7.263 1.00 80.31 72 GLU A N 1
ATOM 572 C CA . GLU A 1 72 ? 9.409 0.706 8.710 1.00 80.31 72 GLU A CA 1
ATOM 573 C C . GLU A 1 72 ? 8.162 -0.032 9.212 1.00 80.31 72 GLU A C 1
ATOM 575 O O . GLU A 1 72 ? 8.220 -0.771 10.196 1.00 80.31 72 GLU A O 1
ATOM 580 N N . ARG A 1 73 ? 7.041 0.057 8.483 1.00 80.88 73 ARG A N 1
ATOM 581 C CA . ARG A 1 73 ? 5.818 -0.676 8.842 1.00 80.88 73 ARG A CA 1
ATOM 582 C C . ARG A 1 73 ? 6.019 -2.191 8.791 1.00 80.88 73 ARG A C 1
ATOM 584 O O . ARG A 1 73 ? 5.569 -2.886 9.700 1.00 80.88 73 ARG A O 1
ATOM 591 N N . ILE A 1 74 ? 6.727 -2.698 7.779 1.00 83.88 74 ILE A N 1
ATOM 592 C CA . ILE A 1 74 ? 7.086 -4.120 7.679 1.00 83.88 74 ILE A CA 1
ATOM 593 C C . ILE A 1 74 ? 7.921 -4.542 8.891 1.00 83.88 74 ILE A C 1
ATOM 595 O O . ILE A 1 74 ? 7.603 -5.556 9.508 1.00 83.88 74 ILE A O 1
ATOM 599 N N . ARG A 1 75 ? 8.929 -3.751 9.287 1.00 83.88 75 ARG A N 1
ATOM 600 C CA . ARG A 1 75 ? 9.755 -4.043 10.472 1.00 83.88 75 ARG A CA 1
ATOM 601 C C . ARG A 1 75 ? 8.930 -4.105 11.752 1.00 83.88 75 ARG A C 1
ATOM 603 O O . ARG A 1 75 ? 9.097 -5.045 12.524 1.00 83.88 75 ARG A O 1
ATOM 610 N N . ILE A 1 76 ? 8.019 -3.154 11.956 1.00 83.44 76 ILE A N 1
ATOM 611 C CA . ILE A 1 76 ? 7.134 -3.128 13.130 1.00 83.44 76 ILE A CA 1
ATOM 612 C C . ILE A 1 76 ? 6.262 -4.385 13.178 1.00 83.44 76 ILE A C 1
ATOM 614 O O . ILE A 1 76 ? 6.182 -5.030 14.220 1.00 83.44 76 ILE A O 1
ATOM 618 N N . ILE A 1 77 ? 5.635 -4.764 12.061 1.00 83.56 77 ILE A N 1
ATOM 619 C CA . ILE A 1 77 ? 4.782 -5.960 12.009 1.00 83.56 77 ILE A CA 1
ATOM 620 C C . ILE A 1 77 ? 5.621 -7.226 12.230 1.00 83.56 77 ILE A C 1
ATOM 622 O O . ILE A 1 77 ? 5.211 -8.097 12.997 1.00 83.56 77 ILE A O 1
ATOM 626 N N . GLN A 1 78 ? 6.815 -7.313 11.631 1.00 85.50 78 GLN A N 1
ATOM 627 C CA . GLN A 1 78 ? 7.738 -8.427 11.854 1.00 85.50 78 GLN A CA 1
ATOM 628 C C . GLN A 1 78 ? 8.145 -8.553 13.324 1.00 85.50 78 GLN A C 1
ATOM 630 O O . GLN A 1 78 ? 8.127 -9.658 13.857 1.00 85.50 78 GLN A O 1
ATOM 635 N N . GLN A 1 79 ? 8.449 -7.442 13.999 1.00 85.31 79 GLN A N 1
ATOM 636 C CA . GLN A 1 79 ? 8.779 -7.442 15.426 1.00 85.31 79 GLN A CA 1
ATOM 637 C C . GLN A 1 79 ? 7.572 -7.810 16.298 1.00 85.31 79 GLN A C 1
ATOM 639 O O . GLN A 1 79 ? 7.687 -8.683 17.155 1.00 85.31 79 GLN A O 1
ATOM 644 N N . ARG A 1 80 ? 6.400 -7.205 16.060 1.00 83.38 80 ARG A N 1
ATOM 645 C CA . ARG A 1 80 ? 5.179 -7.464 16.846 1.00 83.38 80 ARG A CA 1
ATOM 646 C C . ARG A 1 80 ? 4.699 -8.906 16.726 1.00 83.38 80 ARG A C 1
ATOM 648 O O . ARG A 1 80 ? 4.244 -9.480 17.709 1.00 83.38 80 ARG A O 1
ATOM 655 N N . ARG A 1 81 ? 4.812 -9.496 15.535 1.00 82.81 81 ARG A N 1
ATOM 656 C CA . ARG A 1 81 ? 4.363 -10.868 15.253 1.00 82.81 81 ARG A CA 1
ATOM 657 C C . ARG A 1 81 ? 5.492 -11.901 15.305 1.00 82.81 81 ARG A C 1
ATOM 659 O O . ARG A 1 81 ? 5.236 -13.068 15.035 1.00 82.81 81 ARG A O 1
ATOM 666 N N . SER A 1 82 ? 6.722 -11.494 15.641 1.00 85.44 82 SER A N 1
ATOM 667 C CA . SER A 1 82 ? 7.925 -12.343 15.582 1.00 85.44 82 SER A CA 1
ATOM 668 C C . SER A 1 82 ? 8.072 -13.091 14.243 1.00 85.44 82 SER A C 1
ATOM 670 O O . SER A 1 82 ? 8.506 -14.240 14.209 1.00 85.44 82 SER A O 1
ATOM 672 N N . LEU A 1 83 ? 7.689 -12.448 13.133 1.00 85.19 83 LEU A N 1
ATOM 673 C CA . LEU A 1 83 ? 7.737 -13.048 11.798 1.00 85.19 83 LEU A CA 1
ATOM 674 C C . LEU A 1 83 ? 9.162 -13.020 11.258 1.00 85.19 83 LEU A C 1
ATOM 676 O O . LEU A 1 83 ? 9.773 -11.953 11.125 1.00 85.19 83 LEU A O 1
ATOM 680 N N . SER A 1 84 ? 9.667 -14.184 10.857 1.00 86.06 84 SER A N 1
ATOM 681 C CA . SER A 1 84 ? 10.903 -14.239 10.089 1.00 86.06 84 SER A CA 1
ATOM 682 C C . SER A 1 84 ? 10.668 -13.750 8.654 1.00 86.06 84 SER A C 1
ATOM 684 O O . SER A 1 84 ? 9.542 -13.674 8.160 1.00 86.06 84 SER A O 1
ATOM 686 N N . HIS A 1 85 ? 11.751 -13.434 7.938 1.00 84.38 85 HIS A N 1
ATOM 687 C CA . HIS A 1 85 ? 11.677 -13.116 6.504 1.00 84.38 85 HIS A CA 1
ATOM 688 C C . HIS A 1 85 ? 10.988 -14.230 5.703 1.00 84.38 85 HIS A C 1
ATOM 690 O O . HIS A 1 85 ? 10.211 -13.952 4.795 1.00 84.38 85 HIS A O 1
ATOM 696 N N . SER A 1 86 ? 11.266 -15.487 6.053 1.00 84.25 86 SER A N 1
ATOM 697 C CA . SER A 1 86 ? 10.679 -16.656 5.399 1.00 84.25 86 SER A CA 1
ATOM 698 C C . SER A 1 86 ? 9.165 -16.703 5.586 1.00 84.25 86 SER A C 1
ATOM 700 O O . SER A 1 86 ? 8.459 -16.979 4.622 1.00 84.25 86 SER A O 1
ATOM 702 N N . ASP A 1 87 ? 8.682 -16.391 6.791 1.00 85.88 87 ASP A N 1
ATOM 703 C CA . ASP A 1 87 ? 7.251 -16.396 7.119 1.00 85.88 87 ASP A CA 1
ATOM 704 C C . ASP A 1 87 ? 6.525 -15.244 6.426 1.00 85.88 87 ASP A C 1
ATOM 706 O O . ASP A 1 87 ? 5.448 -15.432 5.873 1.00 85.88 87 ASP A O 1
ATOM 710 N N . LEU A 1 88 ? 7.155 -14.067 6.356 1.00 86.38 88 LEU A N 1
ATOM 711 C CA . LEU A 1 88 ? 6.623 -12.936 5.597 1.00 86.38 88 LEU A CA 1
ATOM 712 C C . LEU A 1 88 ? 6.481 -13.273 4.104 1.00 86.38 88 LEU A C 1
ATOM 714 O O . LEU A 1 88 ? 5.461 -12.961 3.497 1.00 86.38 88 LEU A O 1
ATOM 718 N N . MET A 1 89 ? 7.471 -13.938 3.503 1.00 87.38 89 MET A N 1
ATOM 719 C CA . MET A 1 89 ? 7.361 -14.374 2.105 1.00 87.38 89 MET A CA 1
ATOM 720 C C . MET A 1 89 ? 6.265 -15.431 1.914 1.00 87.38 89 MET A C 1
ATOM 722 O O . MET A 1 89 ? 5.565 -15.383 0.903 1.00 87.38 89 MET A O 1
ATOM 726 N N . ASP A 1 90 ? 6.084 -16.329 2.887 1.00 88.38 90 ASP A N 1
ATOM 727 C CA . ASP A 1 90 ? 5.015 -17.335 2.899 1.00 88.38 90 ASP A CA 1
ATOM 728 C C . ASP A 1 90 ? 3.626 -16.677 2.947 1.00 88.38 90 ASP A C 1
ATOM 730 O O . ASP A 1 90 ? 2.770 -16.988 2.120 1.00 88.38 90 ASP A O 1
ATOM 734 N N . GLU A 1 91 ? 3.430 -15.693 3.835 1.00 86.56 91 GLU A N 1
ATOM 735 C CA . GLU A 1 91 ? 2.179 -14.925 3.952 1.00 86.56 91 GLU A CA 1
ATOM 736 C C . GLU A 1 91 ? 1.870 -14.114 2.684 1.00 86.56 91 GLU A C 1
ATOM 738 O O . GLU A 1 91 ? 0.710 -13.945 2.308 1.00 86.56 91 GLU A O 1
ATOM 743 N N . LEU A 1 92 ? 2.901 -13.650 1.975 1.00 84.00 92 LEU A N 1
ATOM 744 C CA . LEU A 1 92 ? 2.749 -12.961 0.692 1.00 84.00 92 LEU A CA 1
ATOM 745 C C . LEU A 1 92 ? 2.475 -13.918 -0.482 1.00 84.00 92 LEU A C 1
ATOM 747 O O . LEU A 1 92 ? 2.186 -13.455 -1.590 1.00 84.00 92 LEU A O 1
ATOM 751 N N . GLY A 1 93 ? 2.571 -15.235 -0.271 1.00 85.38 93 GLY A N 1
ATOM 752 C CA . GLY A 1 93 ? 2.400 -16.257 -1.306 1.00 85.38 93 GLY A CA 1
ATOM 753 C C . GLY A 1 93 ? 3.600 -16.389 -2.250 1.00 85.38 93 GLY A C 1
ATOM 754 O O . GLY A 1 93 ? 3.434 -16.761 -3.415 1.00 85.38 93 GLY A O 1
ATOM 755 N N . PHE A 1 94 ? 4.803 -16.055 -1.776 1.00 87.25 94 PHE A N 1
ATOM 756 C CA . PHE A 1 94 ? 6.061 -16.163 -2.516 1.00 87.25 94 PHE A CA 1
ATOM 757 C C . PHE A 1 94 ? 6.991 -17.219 -1.895 1.00 87.25 94 PHE A C 1
ATOM 759 O O . PHE A 1 94 ? 6.832 -17.602 -0.738 1.00 87.25 94 PHE A O 1
ATOM 766 N N . PRO A 1 95 ? 7.997 -17.714 -2.642 1.00 85.12 95 PRO A N 1
ATOM 767 C CA . PRO A 1 95 ? 8.938 -18.691 -2.106 1.00 85.12 95 PRO A CA 1
ATOM 768 C C . PRO A 1 95 ? 9.684 -18.151 -0.878 1.00 85.12 95 PRO A C 1
ATOM 770 O O . PRO A 1 95 ? 10.298 -17.090 -0.942 1.00 85.12 95 PRO A O 1
ATOM 773 N N . ARG A 1 96 ? 9.736 -18.929 0.210 1.00 86.38 96 ARG A N 1
ATOM 774 C CA . ARG A 1 96 ? 10.417 -18.565 1.475 1.00 86.38 96 ARG A CA 1
ATOM 775 C C . ARG A 1 96 ? 11.888 -18.150 1.318 1.00 86.38 96 ARG A C 1
ATOM 777 O O . ARG A 1 96 ? 12.418 -17.398 2.128 1.00 86.38 96 ARG A O 1
ATOM 784 N N . LYS A 1 97 ? 12.557 -18.652 0.274 1.00 81.38 97 LYS A N 1
ATOM 785 C CA . LYS A 1 97 ? 13.965 -18.356 -0.051 1.00 81.38 97 LYS A CA 1
ATOM 786 C C . LYS A 1 97 ? 14.149 -17.085 -0.889 1.00 81.38 97 LYS A C 1
ATOM 788 O O . LYS A 1 97 ? 15.283 -16.727 -1.194 1.00 81.38 97 LYS A O 1
ATOM 793 N N . ASP A 1 98 ? 13.069 -16.436 -1.311 1.00 82.12 98 ASP A N 1
ATOM 794 C CA . ASP A 1 98 ? 13.145 -15.238 -2.138 1.00 82.12 98 ASP A CA 1
ATOM 795 C C . ASP A 1 98 ? 13.614 -14.046 -1.290 1.00 82.12 98 ASP A C 1
ATOM 797 O O . ASP A 1 98 ? 13.016 -13.672 -0.283 1.00 82.12 98 ASP A O 1
ATOM 801 N N . VAL A 1 99 ? 14.736 -13.465 -1.702 1.00 82.69 99 VAL A N 1
ATOM 802 C CA . VAL A 1 99 ? 15.450 -12.384 -1.015 1.00 82.69 99 VAL A CA 1
ATOM 803 C C . VAL A 1 99 ? 15.074 -10.993 -1.539 1.00 82.69 99 VAL A C 1
ATOM 805 O O . VAL A 1 99 ? 15.639 -10.001 -1.083 1.00 82.69 99 VAL A O 1
ATOM 808 N N . SER A 1 100 ? 14.104 -10.887 -2.455 1.00 81.62 100 SER A N 1
ATOM 809 C CA . SER A 1 100 ? 13.714 -9.628 -3.110 1.00 81.62 100 SER A CA 1
ATOM 810 C C . SER A 1 100 ? 13.320 -8.539 -2.112 1.00 81.62 100 SER A C 1
ATOM 812 O O . SER A 1 100 ? 13.749 -7.398 -2.256 1.00 81.62 100 SER A O 1
ATOM 814 N N . ILE A 1 101 ? 12.553 -8.880 -1.068 1.00 80.81 101 ILE A N 1
ATOM 815 C CA . ILE A 1 101 ? 12.161 -7.910 -0.031 1.00 80.81 101 ILE A CA 1
ATOM 816 C C . ILE A 1 101 ? 13.369 -7.469 0.795 1.00 80.81 101 ILE A C 1
ATOM 818 O O . ILE A 1 101 ? 13.535 -6.280 1.042 1.00 80.81 101 ILE A O 1
ATOM 822 N N . ARG A 1 102 ? 14.268 -8.396 1.142 1.00 82.88 102 ARG A N 1
ATOM 823 C CA . ARG A 1 102 ? 15.490 -8.084 1.894 1.00 82.88 102 ARG A CA 1
ATOM 824 C C . ARG A 1 102 ? 16.370 -7.096 1.128 1.00 82.88 102 ARG A C 1
ATOM 826 O O . ARG A 1 102 ? 16.835 -6.117 1.702 1.00 82.88 102 ARG A O 1
ATOM 833 N N . TYR A 1 103 ? 16.549 -7.314 -0.175 1.00 81.31 103 TYR A N 1
ATOM 834 C CA . TYR A 1 103 ? 17.279 -6.382 -1.034 1.00 81.31 103 TYR A CA 1
ATOM 835 C C . TYR A 1 103 ? 16.545 -5.054 -1.225 1.00 81.31 103 TYR A C 1
ATOM 837 O O . TYR A 1 103 ? 17.181 -4.002 -1.250 1.00 81.31 103 TYR A O 1
ATOM 845 N N . ALA A 1 104 ? 15.217 -5.069 -1.318 1.00 81.00 104 ALA A N 1
ATOM 846 C CA . ALA A 1 104 ? 14.436 -3.844 -1.441 1.00 81.00 104 ALA A CA 1
ATOM 847 C C . ALA A 1 104 ? 14.491 -2.980 -0.174 1.00 81.00 104 ALA A C 1
ATOM 849 O O . ALA A 1 104 ? 14.525 -1.761 -0.291 1.00 81.00 104 ALA A O 1
ATOM 850 N N . MET A 1 105 ? 14.594 -3.596 1.007 1.00 79.06 105 MET A N 1
ATOM 851 C CA . MET A 1 105 ? 14.754 -2.892 2.283 1.00 79.06 105 MET A CA 1
ATOM 852 C C . MET A 1 105 ? 16.162 -2.318 2.501 1.00 79.06 105 MET A C 1
ATOM 854 O O . MET A 1 105 ? 16.301 -1.342 3.230 1.00 79.06 105 MET A O 1
ATOM 858 N N . HIS A 1 106 ? 17.206 -2.926 1.925 1.00 77.25 106 HIS A N 1
ATOM 859 C CA . HIS A 1 106 ? 18.596 -2.504 2.151 1.00 77.25 106 HIS A CA 1
ATOM 860 C C . HIS A 1 106 ? 19.198 -1.659 1.029 1.00 77.25 106 HIS A C 1
ATOM 862 O O . HIS A 1 106 ? 20.090 -0.858 1.291 1.00 77.25 106 HIS A O 1
ATOM 868 N N . SER A 1 107 ? 18.768 -1.854 -0.215 1.00 65.69 107 SER A N 1
ATOM 869 C CA . SER A 1 107 ? 19.466 -1.304 -1.385 1.00 65.69 107 SER A CA 1
ATOM 870 C C . SER A 1 107 ? 18.528 -0.668 -2.409 1.00 65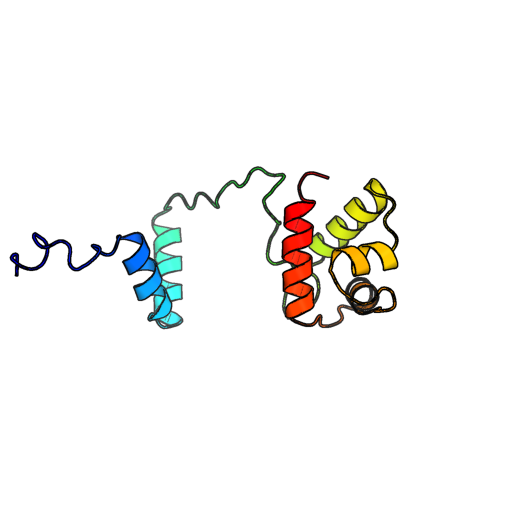.69 107 SER A C 1
ATOM 872 O O . SER A 1 107 ? 18.945 -0.429 -3.538 1.00 65.69 107 SER A O 1
ATOM 874 N N . GLY A 1 108 ? 17.258 -0.423 -2.058 1.00 65.44 108 GLY A N 1
ATOM 875 C CA . GLY A 1 108 ? 16.293 0.175 -2.985 1.00 65.44 108 GLY A CA 1
ATOM 876 C C . GLY A 1 108 ? 16.061 -0.683 -4.235 1.00 65.44 108 GLY A C 1
ATOM 877 O O . GLY A 1 108 ? 15.894 -0.161 -5.333 1.00 65.44 108 GLY A O 1
ATOM 878 N N . TYR A 1 109 ? 16.089 -2.010 -4.091 1.00 74.06 109 TYR A N 1
ATOM 879 C CA . TYR A 1 109 ? 15.860 -2.944 -5.193 1.00 74.06 109 TYR A CA 1
ATOM 880 C C . TYR A 1 109 ? 14.459 -2.783 -5.803 1.00 74.06 109 TYR A C 1
ATOM 882 O O . TYR A 1 109 ? 13.465 -2.636 -5.086 1.00 74.06 109 TYR A O 1
ATOM 890 N N . GLN A 1 110 ? 14.371 -2.852 -7.135 1.00 75.88 110 GLN A N 1
ATOM 891 C CA . GLN A 1 110 ? 13.099 -2.771 -7.849 1.00 75.88 110 GLN A CA 1
ATOM 892 C C . GLN A 1 110 ? 12.303 -4.068 -7.681 1.00 75.88 110 GLN A C 1
ATOM 894 O O . GLN A 1 110 ? 12.641 -5.119 -8.227 1.00 75.88 110 GLN A O 1
ATOM 899 N N . LEU A 1 111 ? 11.200 -3.986 -6.948 1.00 78.06 111 LEU A N 1
ATOM 900 C CA . LEU A 1 111 ? 10.286 -5.093 -6.743 1.00 78.06 111 LEU A CA 1
ATOM 901 C C . LEU A 1 111 ? 9.424 -5.343 -7.981 1.00 78.06 111 LEU A C 1
ATOM 903 O O . LEU A 1 111 ? 9.016 -4.437 -8.715 1.00 78.06 111 LEU A O 1
ATOM 907 N N . ARG A 1 112 ? 9.085 -6.616 -8.190 1.00 80.19 112 ARG A N 1
ATOM 908 C CA . ARG A 1 112 ? 8.135 -7.014 -9.232 1.00 80.19 112 ARG A CA 1
ATOM 909 C C . ARG A 1 112 ? 6.745 -6.445 -8.903 1.00 80.19 112 ARG A C 1
ATOM 911 O O . ARG A 1 112 ? 6.331 -6.531 -7.747 1.00 80.19 112 ARG A O 1
ATOM 918 N N . PRO A 1 113 ? 5.962 -5.975 -9.894 1.00 73.00 113 PRO A N 1
ATOM 919 C CA . PRO A 1 113 ? 4.625 -5.416 -9.655 1.00 73.00 113 PRO A CA 1
ATOM 920 C C . PRO A 1 113 ? 3.687 -6.352 -8.880 1.00 73.00 113 PRO A C 1
ATOM 922 O O . PRO A 1 113 ? 2.923 -5.910 -8.028 1.00 73.00 113 PRO A O 1
ATOM 925 N N . ARG A 1 114 ? 3.793 -7.666 -9.121 1.00 78.75 114 ARG A N 1
ATOM 926 C CA . ARG A 1 114 ? 3.023 -8.690 -8.400 1.00 78.75 114 ARG A CA 1
ATOM 927 C C . ARG A 1 114 ? 3.351 -8.731 -6.903 1.00 78.75 114 ARG A C 1
ATOM 929 O O . ARG A 1 114 ? 2.448 -8.907 -6.094 1.00 78.75 114 ARG A O 1
ATOM 936 N N . LEU A 1 115 ? 4.622 -8.552 -6.546 1.00 80.62 115 LEU A N 1
ATOM 937 C CA . LEU A 1 115 ? 5.086 -8.536 -5.159 1.00 80.62 115 LEU A CA 1
ATOM 938 C C . LEU A 1 115 ? 4.662 -7.243 -4.454 1.00 80.62 115 LEU A C 1
ATOM 940 O O . LEU A 1 115 ? 4.213 -7.295 -3.318 1.00 80.62 115 LEU A O 1
ATOM 944 N N . ILE A 1 116 ? 4.694 -6.104 -5.155 1.00 77.69 116 ILE A N 1
ATOM 945 C CA . ILE A 1 116 ? 4.182 -4.822 -4.640 1.00 77.69 116 ILE A CA 1
ATOM 946 C C . ILE A 1 116 ? 2.678 -4.911 -4.339 1.00 77.69 116 ILE A C 1
ATOM 948 O O . ILE A 1 116 ? 2.231 -4.453 -3.289 1.00 77.69 116 ILE A O 1
ATOM 952 N N . ALA A 1 117 ? 1.893 -5.521 -5.233 1.00 77.25 117 ALA A N 1
ATOM 953 C CA . ALA A 1 117 ? 0.457 -5.704 -5.029 1.00 77.25 117 ALA A CA 1
ATOM 954 C C . ALA A 1 117 ? 0.153 -6.621 -3.833 1.00 77.25 117 ALA A C 1
ATOM 956 O O . ALA A 1 117 ? -0.683 -6.278 -2.997 1.00 77.25 117 ALA A O 1
ATOM 957 N N . ALA A 1 118 ? 0.865 -7.749 -3.717 1.00 81.19 118 ALA A N 1
ATOM 958 C CA . ALA A 1 118 ? 0.743 -8.646 -2.568 1.00 81.19 118 ALA A CA 1
ATOM 959 C C . ALA A 1 118 ? 1.119 -7.942 -1.258 1.00 81.19 118 ALA A C 1
ATOM 961 O O . ALA A 1 118 ? 0.388 -8.035 -0.279 1.00 81.19 118 ALA A O 1
ATOM 962 N N . LEU A 1 119 ? 2.203 -7.164 -1.267 1.00 83.50 119 LEU A N 1
ATOM 963 C CA . LEU A 1 119 ? 2.676 -6.426 -0.100 1.00 83.50 119 LEU A CA 1
ATOM 964 C C . LEU A 1 119 ? 1.718 -5.309 0.316 1.00 83.50 119 LEU A C 1
ATOM 966 O O . LEU A 1 119 ? 1.508 -5.085 1.500 1.00 83.50 119 LEU A O 1
ATOM 970 N N . THR A 1 120 ? 1.088 -4.645 -0.653 1.00 80.31 120 THR A N 1
ATOM 971 C CA . THR A 1 120 ? 0.061 -3.630 -0.388 1.00 80.31 120 THR A CA 1
ATOM 972 C C . THR A 1 120 ? -1.165 -4.252 0.265 1.00 80.31 120 THR A C 1
ATOM 974 O O . THR A 1 120 ? -1.676 -3.716 1.245 1.00 80.31 120 THR A O 1
ATOM 977 N N . LYS A 1 121 ? -1.613 -5.406 -0.244 1.00 80.81 121 LYS A N 1
ATOM 978 C CA . LYS A 1 121 ? -2.713 -6.161 0.356 1.00 80.81 121 LYS A CA 1
ATOM 979 C C . LYS A 1 121 ? -2.363 -6.612 1.779 1.00 80.81 121 LYS A C 1
ATOM 981 O O . LYS A 1 121 ? -3.135 -6.360 2.694 1.00 80.81 121 LYS A O 1
ATOM 986 N N . TRP A 1 122 ? -1.181 -7.190 1.971 1.00 85.81 122 TRP A N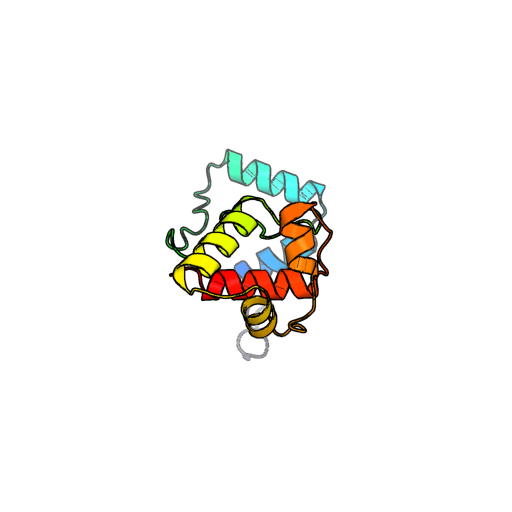 1
ATOM 987 C CA . TRP A 1 122 ? -0.718 -7.662 3.274 1.00 85.81 122 TRP A CA 1
ATOM 988 C C . TRP A 1 122 ? -0.583 -6.532 4.303 1.00 85.81 122 TRP A C 1
ATOM 990 O O . TRP A 1 122 ? -1.005 -6.687 5.446 1.00 85.81 122 TRP A O 1
ATOM 1000 N N . LEU A 1 123 ? -0.060 -5.367 3.903 1.00 83.44 123 LEU A N 1
ATOM 1001 C CA . LEU A 1 123 ? 0.022 -4.189 4.773 1.00 83.44 123 LEU A CA 1
ATOM 1002 C C . LEU A 1 123 ? -1.361 -3.647 5.157 1.00 83.44 123 LEU A C 1
ATOM 1004 O O . LEU A 1 123 ? -1.532 -3.180 6.280 1.00 83.44 123 LEU A O 1
ATOM 1008 N N . ALA A 1 124 ? -2.340 -3.722 4.253 1.00 76.25 124 ALA A N 1
ATOM 1009 C CA . ALA A 1 124 ? -3.721 -3.359 4.556 1.00 76.25 124 ALA A CA 1
ATOM 1010 C C . ALA A 1 124 ? -4.388 -4.365 5.514 1.00 76.25 124 ALA A C 1
ATOM 1012 O O . ALA A 1 124 ? -5.129 -3.962 6.401 1.00 76.25 124 ALA A O 1
ATOM 1013 N N . GLU A 1 125 ? 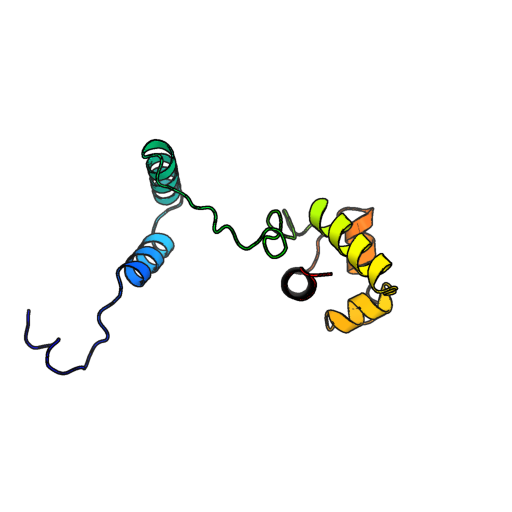-4.099 -5.661 5.380 1.00 80.00 125 GLU A N 1
ATOM 1014 C CA . GLU A 1 125 ? -4.613 -6.708 6.279 1.00 80.00 125 GLU A CA 1
ATOM 1015 C C . GLU A 1 125 ? -3.983 -6.640 7.680 1.00 80.00 125 GLU A C 1
ATOM 1017 O O . GLU A 1 125 ? -4.642 -6.930 8.675 1.00 80.00 125 GLU A O 1
ATOM 1022 N N . ASN A 1 126 ? -2.724 -6.205 7.771 1.00 78.31 126 ASN A N 1
ATOM 1023 C CA . ASN A 1 126 ? -1.984 -6.059 9.028 1.00 78.31 126 ASN A CA 1
ATOM 1024 C C . ASN A 1 126 ? -1.995 -4.618 9.562 1.00 78.31 126 ASN A C 1
ATOM 1026 O O . ASN A 1 126 ? -1.173 -4.248 10.402 1.00 78.31 126 ASN A O 1
ATOM 1030 N N . SER A 1 127 ? -2.910 -3.776 9.083 1.00 68.12 127 SER A N 1
ATOM 1031 C CA . SER A 1 127 ? -2.918 -2.356 9.427 1.00 68.12 127 SER A CA 1
ATOM 1032 C C . SER A 1 127 ? -3.259 -2.107 10.906 1.00 68.12 127 SER A C 1
ATOM 1034 O O . SER A 1 127 ? -2.780 -1.130 11.477 1.00 68.12 127 SER A O 1
ATOM 1036 N N . GLY A 1 128 ? -4.005 -3.020 11.540 1.00 62.44 128 GLY A N 1
ATOM 1037 C CA . GLY A 1 128 ? -4.366 -2.984 12.963 1.00 62.44 128 GLY A CA 1
ATOM 1038 C C . GLY A 1 128 ? -3.344 -3.604 13.923 1.00 62.44 128 GLY A C 1
ATOM 1039 O O . GLY A 1 128 ? -3.614 -3.653 15.121 1.00 62.44 128 GLY A O 1
ATOM 1040 N N . VAL A 1 129 ? -2.204 -4.092 13.415 1.00 57.72 129 VAL A N 1
ATOM 1041 C CA . VAL A 1 129 ? -1.114 -4.665 14.226 1.00 57.72 129 VAL A CA 1
ATOM 1042 C C . VAL A 1 129 ? -0.236 -3.577 14.798 1.00 57.72 129 VAL A C 1
ATOM 1044 O O . VAL A 1 129 ? 0.153 -3.757 15.967 1.00 57.72 129 VAL A O 1
#

Radius of gyration: 20.86 Å; chains: 1; bounding box: 59×45×43 Å